Protein AF-A0AAV5U4J2-F1 (afdb_monomer_lite)

Structure (mmCIF, N/CA/C/O backbone):
data_AF-A0AAV5U4J2-F1
#
_entry.id   AF-A0AAV5U4J2-F1
#
loop_
_atom_site.group_PDB
_atom_site.id
_atom_site.type_symbol
_atom_site.label_atom_id
_atom_site.label_alt_id
_atom_site.label_comp_id
_atom_site.label_asym_id
_atom_site.label_entity_id
_atom_site.label_seq_id
_atom_site.pdbx_PDB_ins_code
_atom_site.Cartn_x
_atom_site.Cartn_y
_atom_site.Cartn_z
_atom_site.occupancy
_atom_site.B_iso_or_equiv
_atom_site.auth_seq_id
_atom_site.auth_comp_id
_atom_site.auth_asym_id
_atom_site.auth_atom_id
_atom_site.pdbx_PDB_model_num
ATOM 1 N N . THR A 1 1 ? 8.770 9.030 0.722 1.00 61.00 1 THR A N 1
ATOM 2 C CA . THR A 1 1 ? 7.792 8.784 -0.355 1.00 61.00 1 THR A CA 1
ATOM 3 C C . THR A 1 1 ? 6.571 9.651 -0.141 1.00 61.00 1 THR A C 1
ATOM 5 O O . THR A 1 1 ? 6.151 9.793 1.001 1.00 61.00 1 THR A O 1
ATOM 8 N N . VAL A 1 2 ? 6.047 10.282 -1.194 1.00 83.06 2 VAL A N 1
ATOM 9 C CA . VAL A 1 2 ? 4.771 11.017 -1.156 1.00 83.06 2 VAL A CA 1
ATOM 10 C C . VAL A 1 2 ? 3.734 10.136 -1.844 1.00 83.06 2 VAL A C 1
ATOM 12 O O . VAL A 1 2 ? 3.953 9.742 -2.984 1.00 83.06 2 VAL A O 1
ATOM 15 N N . PHE A 1 3 ? 2.637 9.807 -1.163 1.00 92.31 3 PHE A N 1
ATOM 16 C CA . PHE A 1 3 ? 1.584 8.960 -1.728 1.00 92.31 3 PHE A CA 1
ATOM 17 C C . PHE A 1 3 ? 0.516 9.801 -2.430 1.00 92.31 3 PHE A C 1
ATOM 19 O O . PHE A 1 3 ? 0.050 10.804 -1.887 1.00 92.31 3 PHE A O 1
ATOM 26 N N . VAL A 1 4 ? 0.091 9.356 -3.613 1.00 93.38 4 VAL A N 1
ATOM 27 C CA . VAL A 1 4 ? -1.095 9.874 -4.305 1.00 93.38 4 VAL A CA 1
ATOM 28 C C . VAL A 1 4 ? -2.243 8.908 -4.054 1.00 93.38 4 VAL A C 1
ATOM 30 O O . VAL A 1 4 ? -2.106 7.706 -4.268 1.00 93.38 4 VAL A O 1
ATOM 33 N N . ARG A 1 5 ? -3.378 9.424 -3.577 1.00 94.31 5 ARG A N 1
ATOM 34 C CA . ARG A 1 5 ? -4.563 8.604 -3.326 1.00 94.31 5 ARG A CA 1
ATOM 35 C C . ARG A 1 5 ? -5.416 8.524 -4.585 1.00 94.31 5 ARG A C 1
ATOM 37 O O . ARG A 1 5 ? -5.892 9.548 -5.067 1.00 94.31 5 ARG A O 1
ATOM 44 N N . VAL A 1 6 ? -5.661 7.304 -5.046 1.00 95.06 6 VAL A N 1
ATOM 45 C CA . VAL A 1 6 ? -6.592 6.995 -6.135 1.00 95.06 6 VAL A CA 1
ATOM 46 C C . VAL A 1 6 ? -7.632 6.023 -5.583 1.00 95.06 6 VAL A C 1
ATOM 48 O O . VAL A 1 6 ? -7.286 5.107 -4.841 1.00 95.06 6 VAL A O 1
ATOM 51 N N . LEU A 1 7 ? -8.913 6.282 -5.840 1.00 93.06 7 LEU A N 1
ATOM 52 C CA . LEU A 1 7 ? -10.010 5.450 -5.340 1.00 93.06 7 LEU A CA 1
ATOM 53 C C . LEU A 1 7 ? -10.332 4.342 -6.344 1.00 93.06 7 LEU A C 1
ATOM 55 O O . LEU A 1 7 ? -10.239 4.589 -7.542 1.00 93.06 7 LEU A O 1
ATOM 59 N N . GLN A 1 8 ? -10.768 3.181 -5.842 1.00 92.31 8 GLN A N 1
ATOM 60 C CA . GLN A 1 8 ? -11.245 2.044 -6.654 1.00 92.31 8 GLN A CA 1
ATOM 61 C C . GLN A 1 8 ? -10.230 1.565 -7.696 1.00 92.31 8 GLN A C 1
ATOM 63 O O . GLN A 1 8 ? -10.587 1.168 -8.800 1.00 92.31 8 GLN A O 1
ATOM 68 N N . MET A 1 9 ? -8.953 1.628 -7.328 1.00 94.69 9 MET A N 1
ATOM 69 C CA . MET A 1 9 ? -7.859 1.108 -8.128 1.00 94.69 9 MET A CA 1
ATOM 70 C C . MET A 1 9 ? -7.020 0.176 -7.272 1.00 94.69 9 MET A C 1
ATOM 72 O O . MET A 1 9 ? -6.765 0.461 -6.096 1.00 94.69 9 MET A O 1
ATOM 76 N N . ILE A 1 10 ? -6.547 -0.888 -7.898 1.00 94.81 10 ILE A N 1
ATOM 77 C CA . ILE A 1 10 ? -5.700 -1.901 -7.289 1.00 94.81 10 ILE A CA 1
ATOM 78 C C . ILE A 1 10 ? -4.460 -2.126 -8.147 1.00 94.81 10 ILE A C 1
ATOM 80 O O . ILE A 1 10 ? -4.438 -1.803 -9.334 1.00 94.81 10 ILE A O 1
ATOM 84 N N . LEU A 1 11 ? -3.414 -2.678 -7.538 1.00 95.94 11 LEU A N 1
ATOM 85 C CA . LEU A 1 11 ? -2.200 -3.079 -8.234 1.00 95.94 11 LEU A CA 1
ATOM 86 C C . LEU A 1 11 ? -2.036 -4.596 -8.130 1.00 95.94 11 LEU A C 1
ATOM 88 O O . LEU A 1 11 ? -1.713 -5.125 -7.065 1.00 95.94 11 LEU A O 1
ATOM 92 N N . VAL A 1 12 ? -2.255 -5.288 -9.245 1.00 93.75 12 VAL A N 1
ATOM 93 C CA . VAL A 1 12 ? -2.314 -6.753 -9.280 1.00 93.75 12 VAL A CA 1
ATOM 94 C C . VAL A 1 12 ? -0.915 -7.356 -9.420 1.00 93.75 12 VAL A C 1
ATOM 96 O O . VAL A 1 12 ? -0.104 -6.912 -10.229 1.00 93.75 12 VAL A O 1
ATOM 99 N N . GLY A 1 13 ? -0.632 -8.405 -8.642 1.00 94.25 13 GLY A N 1
ATOM 100 C CA . GLY A 1 13 ? 0.569 -9.238 -8.799 1.00 94.25 13 GLY A CA 1
ATOM 101 C C . GLY A 1 13 ? 1.839 -8.759 -8.083 1.00 94.25 13 GLY A C 1
ATOM 102 O O . GLY A 1 13 ? 2.849 -9.454 -8.152 1.00 94.25 13 GLY A O 1
ATOM 103 N N . PHE A 1 14 ? 1.799 -7.630 -7.367 1.00 95.81 14 PHE A N 1
ATOM 104 C CA . PHE A 1 14 ? 2.968 -7.067 -6.658 1.00 95.81 14 PHE A CA 1
ATOM 105 C C . PHE A 1 14 ? 2.779 -6.936 -5.144 1.00 95.81 14 PHE A C 1
ATOM 107 O O . PHE A 1 14 ? 3.580 -6.286 -4.471 1.00 95.81 14 PHE A O 1
ATOM 114 N N . ALA A 1 15 ? 1.727 -7.556 -4.607 1.00 95.88 15 ALA A N 1
ATOM 115 C CA . ALA A 1 15 ? 1.481 -7.624 -3.176 1.00 95.88 15 ALA A CA 1
ATOM 116 C C . ALA A 1 15 ? 2.546 -8.489 -2.489 1.00 95.88 15 ALA A C 1
ATOM 118 O O . ALA A 1 15 ? 2.708 -9.666 -2.804 1.00 95.88 15 ALA A O 1
ATOM 119 N N . GLN A 1 16 ? 3.245 -7.907 -1.515 1.00 95.44 16 GLN A N 1
ATOM 120 C CA . GLN A 1 16 ? 4.303 -8.578 -0.753 1.00 95.44 16 GLN A CA 1
ATOM 121 C C . GLN A 1 16 ? 3.992 -8.648 0.750 1.00 95.44 16 GLN A C 1
ATOM 123 O O . GLN A 1 16 ? 4.526 -9.505 1.456 1.00 95.44 16 GLN A O 1
ATOM 128 N N . GLY A 1 17 ? 3.113 -7.779 1.258 1.00 93.31 17 GLY A N 1
ATOM 129 C CA . GLY A 1 17 ? 2.676 -7.802 2.653 1.00 93.31 17 GLY A CA 1
ATOM 130 C C . GLY A 1 17 ? 1.178 -7.571 2.797 1.00 93.31 17 GLY A C 1
ATOM 131 O O . GLY A 1 17 ? 0.646 -6.651 2.195 1.00 93.31 17 GLY A O 1
ATOM 132 N N . LEU A 1 18 ? 0.519 -8.370 3.639 1.00 95.25 18 LEU A N 1
ATOM 133 C CA . LEU A 1 18 ? -0.873 -8.185 4.066 1.00 95.25 18 LEU A CA 1
ATOM 134 C C . LEU A 1 18 ? -0.910 -7.936 5.575 1.00 95.25 18 LEU A C 1
ATOM 136 O O . LEU A 1 18 ? -0.238 -8.637 6.340 1.00 95.25 18 LEU A O 1
ATOM 140 N N . ARG A 1 19 ? -1.672 -6.939 6.023 1.00 95.25 19 ARG A N 1
ATOM 141 C CA . ARG A 1 19 ? -1.893 -6.651 7.443 1.00 95.25 19 ARG A CA 1
ATOM 142 C C . ARG A 1 19 ? -3.366 -6.445 7.728 1.00 95.25 19 ARG A C 1
ATOM 144 O O . ARG A 1 19 ? -4.012 -5.641 7.068 1.00 95.25 19 ARG A O 1
ATOM 151 N N . HIS A 1 20 ? -3.838 -7.145 8.748 1.00 96.62 20 HIS A N 1
ATOM 152 C CA . HIS A 1 20 ? -5.182 -7.013 9.293 1.00 96.62 20 HIS A CA 1
ATOM 153 C C . HIS A 1 20 ? -5.194 -5.992 10.436 1.00 96.62 20 HIS A C 1
ATOM 155 O O . HIS A 1 20 ? -4.138 -5.546 10.897 1.00 96.62 20 HIS A O 1
ATOM 161 N N . ASP A 1 21 ? -6.392 -5.641 10.896 1.00 96.12 21 ASP A N 1
ATOM 162 C CA . ASP A 1 21 ? -6.631 -4.722 12.014 1.00 96.12 21 ASP A CA 1
ATOM 163 C C . ASP A 1 21 ? -6.060 -3.303 11.814 1.00 96.12 21 ASP A C 1
ATOM 165 O O . ASP A 1 21 ? -5.863 -2.549 12.775 1.00 96.12 21 ASP A O 1
ATOM 169 N N . ILE A 1 22 ? -5.837 -2.894 10.560 1.00 97.19 22 ILE A N 1
ATOM 170 C CA . ILE A 1 22 ? -5.388 -1.544 10.217 1.00 97.19 22 ILE A CA 1
ATOM 171 C C . ILE A 1 22 ? -6.594 -0.613 10.161 1.00 97.19 22 ILE A C 1
ATOM 173 O O . ILE A 1 22 ? -7.535 -0.795 9.390 1.00 97.19 22 ILE A O 1
ATOM 177 N N . LYS A 1 23 ? -6.588 0.418 11.008 1.00 96.31 23 LYS A N 1
ATOM 178 C CA . LYS A 1 23 ? -7.785 1.242 11.229 1.00 96.31 23 LYS A CA 1
ATOM 179 C C . LYS A 1 23 ? -7.948 2.344 10.196 1.00 96.31 23 LYS A C 1
ATOM 181 O O . LYS A 1 23 ? -9.084 2.726 9.909 1.00 96.31 23 LYS A O 1
ATOM 186 N N . THR A 1 24 ? -6.840 2.867 9.677 1.00 96.88 24 THR A N 1
ATOM 187 C CA . THR A 1 24 ? -6.839 4.012 8.765 1.00 96.88 24 THR A CA 1
ATOM 188 C C . THR A 1 24 ? -5.799 3.856 7.658 1.00 96.88 24 THR A C 1
ATOM 190 O O . THR A 1 24 ? -4.797 3.155 7.818 1.00 96.88 24 THR A O 1
ATOM 193 N N . ALA A 1 25 ? -6.016 4.551 6.540 1.00 95.69 25 ALA A N 1
ATOM 194 C CA . ALA A 1 25 ? -5.075 4.561 5.424 1.00 95.69 25 ALA A CA 1
ATOM 195 C C . ALA A 1 25 ? -3.718 5.161 5.829 1.00 95.69 25 ALA A C 1
ATOM 197 O O . ALA A 1 25 ? -2.683 4.711 5.352 1.00 95.69 25 ALA A O 1
ATOM 198 N N . GLU A 1 26 ? -3.705 6.127 6.748 1.00 95.75 26 GLU A N 1
ATOM 199 C CA . GLU A 1 26 ? -2.489 6.775 7.248 1.00 95.75 26 GLU A CA 1
ATOM 200 C C . GLU A 1 26 ? -1.604 5.791 8.021 1.00 95.75 26 GLU A C 1
ATOM 202 O O . GLU A 1 26 ? -0.386 5.824 7.880 1.00 95.75 26 GLU A O 1
ATOM 207 N N . GLN A 1 27 ? -2.193 4.857 8.779 1.00 95.69 27 GLN A N 1
ATOM 208 C CA . GLN A 1 27 ? -1.426 3.789 9.433 1.00 95.69 27 GLN A CA 1
ATOM 209 C C . GLN A 1 27 ? -0.747 2.878 8.405 1.00 95.69 27 GLN A C 1
ATOM 211 O O . GLN A 1 27 ? 0.420 2.521 8.561 1.00 95.69 27 GLN A O 1
ATOM 216 N N . CYS A 1 28 ? -1.462 2.541 7.329 1.00 96.62 28 CYS A N 1
ATOM 217 C CA . CYS A 1 28 ? -0.915 1.764 6.219 1.00 96.62 28 CYS A CA 1
ATOM 218 C C . CYS A 1 28 ? 0.223 2.531 5.511 1.00 96.62 28 CYS A C 1
ATOM 220 O O . CYS A 1 28 ? 1.281 1.962 5.235 1.00 96.62 28 CYS A O 1
ATOM 222 N N . GLN A 1 29 ? 0.050 3.839 5.284 1.00 96.19 29 GLN A N 1
ATOM 223 C CA . GLN A 1 29 ? 1.069 4.724 4.701 1.00 96.19 29 GLN A CA 1
ATOM 224 C C . GLN A 1 29 ? 2.328 4.811 5.555 1.00 96.19 29 GLN A C 1
ATOM 226 O O . GLN A 1 29 ? 3.427 4.669 5.020 1.00 96.19 29 GLN A O 1
ATOM 231 N N . ASP A 1 30 ? 2.184 5.003 6.866 1.00 94.88 30 ASP A N 1
ATOM 232 C CA . ASP A 1 30 ? 3.317 5.051 7.789 1.00 94.88 30 ASP A CA 1
ATOM 233 C C . ASP A 1 30 ? 4.076 3.718 7.798 1.00 94.88 30 ASP A C 1
ATOM 235 O O . ASP A 1 30 ? 5.308 3.708 7.720 1.00 94.88 30 ASP A O 1
ATOM 239 N N . MET A 1 31 ? 3.359 2.588 7.804 1.00 93.94 31 MET A N 1
ATOM 240 C CA . MET A 1 31 ? 3.976 1.266 7.686 1.00 93.94 31 MET A CA 1
ATOM 241 C C . MET A 1 31 ? 4.777 1.111 6.392 1.00 93.94 31 MET A C 1
ATOM 243 O O . MET A 1 31 ? 5.921 0.663 6.443 1.00 93.94 31 MET A O 1
ATOM 247 N N . CYS A 1 32 ? 4.198 1.491 5.251 1.00 96.12 32 CYS A N 1
ATOM 248 C CA . CYS A 1 32 ? 4.863 1.404 3.953 1.00 96.12 32 CYS A CA 1
ATOM 249 C C . CYS A 1 32 ? 6.108 2.304 3.899 1.00 96.12 32 CYS A C 1
ATOM 251 O O . CYS A 1 32 ? 7.194 1.852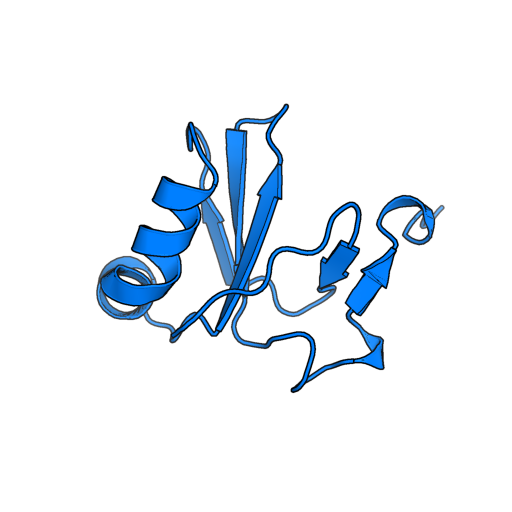 3.549 1.00 96.12 32 CYS A O 1
ATOM 253 N N . ALA A 1 33 ? 5.973 3.571 4.297 1.00 94.44 33 ALA A N 1
ATOM 254 C CA . ALA A 1 33 ? 7.024 4.570 4.131 1.00 94.44 33 ALA A CA 1
ATOM 255 C C . ALA A 1 33 ? 8.194 4.436 5.112 1.00 94.44 33 ALA A C 1
ATOM 257 O O . ALA A 1 33 ? 9.281 4.925 4.808 1.00 94.44 33 ALA A O 1
ATOM 258 N N . ARG A 1 34 ? 7.973 3.865 6.303 1.00 89.50 34 ARG A N 1
ATOM 259 C CA . ARG A 1 34 ? 8.981 3.867 7.378 1.00 89.50 34 ARG A CA 1
ATOM 260 C C . ARG A 1 34 ? 9.369 2.479 7.853 1.00 89.50 34 ARG A C 1
ATOM 262 O O . ARG A 1 34 ? 10.536 2.250 8.140 1.00 89.50 34 ARG A O 1
ATOM 269 N N . ASN A 1 35 ? 8.414 1.558 7.925 1.00 83.69 35 ASN A N 1
ATOM 270 C CA . ASN A 1 35 ? 8.607 0.316 8.670 1.00 83.69 35 ASN A CA 1
ATOM 271 C C . ASN A 1 35 ? 8.767 -0.902 7.757 1.00 83.69 35 ASN A C 1
ATOM 273 O O . ASN A 1 35 ? 9.048 -1.990 8.257 1.00 83.69 35 ASN A O 1
ATOM 277 N N . ALA A 1 36 ? 8.573 -0.752 6.444 1.00 81.50 36 ALA A N 1
ATOM 278 C CA . ALA A 1 36 ? 8.457 -1.895 5.548 1.00 81.50 36 ALA A CA 1
ATOM 279 C C . ALA A 1 36 ? 9.726 -2.754 5.486 1.00 81.50 36 ALA A C 1
ATOM 281 O O . ALA A 1 36 ? 9.644 -3.977 5.593 1.00 81.50 36 ALA A O 1
ATOM 282 N N . ILE A 1 37 ? 10.902 -2.125 5.417 1.00 86.31 37 ILE A N 1
ATOM 283 C CA . ILE A 1 37 ? 12.178 -2.850 5.369 1.00 86.31 37 ILE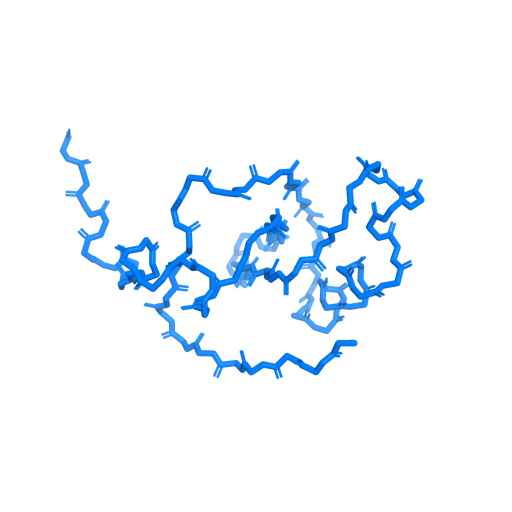 A CA 1
ATOM 284 C C . ILE A 1 37 ? 12.424 -3.583 6.691 1.00 86.31 37 ILE A C 1
ATOM 286 O O . ILE A 1 37 ? 12.717 -4.775 6.687 1.00 86.31 37 ILE A O 1
ATOM 290 N N . GLU A 1 38 ? 12.257 -2.902 7.824 1.00 86.62 38 GLU A N 1
ATOM 291 C CA . GLU A 1 38 ? 12.521 -3.478 9.148 1.00 86.62 38 GLU A CA 1
ATOM 292 C C . GLU A 1 38 ? 11.515 -4.571 9.529 1.00 86.62 38 GLU A C 1
ATOM 294 O O . GLU A 1 38 ? 11.877 -5.562 10.159 1.00 86.62 38 GLU A O 1
ATOM 299 N N . THR A 1 39 ? 10.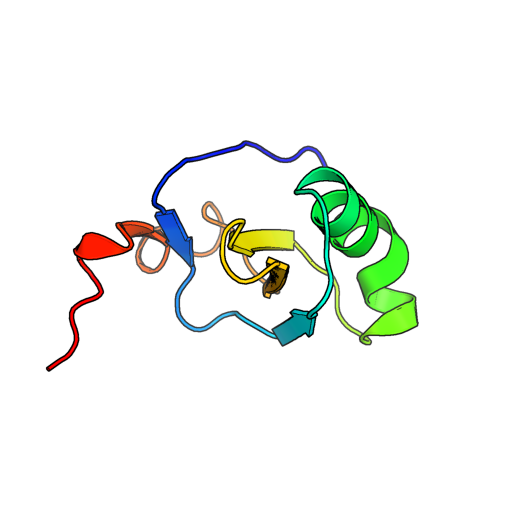249 -4.406 9.139 1.00 86.25 39 THR A N 1
ATOM 300 C CA . THR A 1 39 ? 9.158 -5.299 9.561 1.00 86.25 39 THR A CA 1
ATOM 301 C C . THR A 1 39 ? 8.916 -6.433 8.566 1.00 86.25 39 THR A C 1
ATOM 303 O O . THR A 1 39 ? 8.476 -7.511 8.967 1.00 86.25 39 THR A O 1
ATOM 306 N N . PHE A 1 40 ? 9.160 -6.204 7.272 1.00 87.06 40 PHE A N 1
ATOM 307 C CA . PHE A 1 40 ? 8.800 -7.143 6.203 1.00 87.06 40 PHE A CA 1
ATOM 308 C C . PHE A 1 40 ? 9.969 -7.538 5.295 1.00 87.06 40 PHE A C 1
ATOM 310 O O . PHE A 1 40 ? 9.818 -8.463 4.502 1.00 87.06 40 PHE A O 1
ATOM 317 N N . GLY A 1 41 ? 11.125 -6.878 5.401 1.00 92.12 41 GLY A N 1
ATOM 318 C CA . GLY A 1 41 ? 12.307 -7.212 4.607 1.00 92.12 41 GLY A CA 1
ATOM 319 C C . GLY A 1 41 ? 12.242 -6.766 3.144 1.00 92.12 41 GLY A C 1
ATOM 320 O O . GLY A 1 41 ? 13.019 -7.270 2.338 1.00 92.12 41 GLY A O 1
ATOM 321 N N . PHE A 1 42 ? 11.343 -5.842 2.787 1.00 94.12 42 PHE A N 1
ATOM 322 C CA . PHE A 1 42 ? 11.247 -5.289 1.433 1.00 94.12 42 PHE A CA 1
ATOM 323 C C . PHE A 1 42 ? 10.986 -3.778 1.442 1.00 94.12 42 PHE A C 1
ATOM 325 O O . PHE A 1 42 ? 10.449 -3.226 2.403 1.00 94.12 42 PHE A O 1
ATOM 332 N N . GLU A 1 43 ? 11.365 -3.105 0.355 1.00 94.44 43 GLU A N 1
ATOM 333 C CA . GLU A 1 43 ? 11.036 -1.698 0.129 1.00 94.44 43 GLU A CA 1
ATOM 334 C C . GLU A 1 43 ? 9.604 -1.581 -0.401 1.00 94.44 43 GLU A C 1
ATOM 336 O O . GLU A 1 43 ? 9.280 -2.094 -1.472 1.00 94.44 43 GLU A O 1
ATOM 341 N N . CYS A 1 44 ? 8.732 -0.927 0.366 1.00 96.88 44 CYS A N 1
ATOM 342 C CA . CYS A 1 44 ? 7.355 -0.685 -0.046 1.00 96.88 44 CYS A CA 1
ATOM 343 C C . CYS A 1 44 ? 7.267 0.598 -0.877 1.00 96.88 44 CYS A C 1
ATOM 345 O O . CYS A 1 44 ? 7.670 1.669 -0.416 1.00 96.88 44 CYS A O 1
ATOM 347 N N . LYS A 1 45 ? 6.707 0.490 -2.086 1.00 96.12 45 LYS A N 1
ATOM 348 C CA . LYS A 1 45 ? 6.525 1.627 -3.002 1.00 96.12 45 LYS A CA 1
ATOM 349 C C . LYS A 1 45 ? 5.084 2.120 -3.063 1.00 96.12 45 LYS A C 1
ATOM 351 O O . LYS A 1 45 ? 4.847 3.324 -3.144 1.00 96.12 45 LYS A O 1
ATOM 356 N N . SER A 1 46 ? 4.115 1.211 -2.973 1.00 97.25 46 SER A N 1
ATOM 357 C CA . SER A 1 46 ? 2.690 1.545 -2.940 1.00 97.25 46 SER A CA 1
ATOM 358 C C . SER A 1 46 ? 1.913 0.640 -1.987 1.00 97.25 46 SER A C 1
ATOM 360 O O . SER A 1 46 ? 2.440 -0.341 -1.463 1.00 97.25 46 SER A O 1
ATOM 362 N N . LEU A 1 47 ? 0.655 0.994 -1.730 1.00 97.44 47 LEU A N 1
ATOM 363 C CA . LEU A 1 47 ? -0.224 0.251 -0.839 1.00 97.44 47 LEU A CA 1
ATOM 364 C C . LEU A 1 47 ? -1.681 0.345 -1.281 1.00 97.44 47 LEU A C 1
ATOM 366 O O . LEU A 1 47 ? -2.072 1.298 -1.955 1.00 97.44 47 LEU A O 1
ATOM 370 N N . MET A 1 48 ? -2.483 -0.613 -0.833 1.00 97.00 48 MET A N 1
ATOM 371 C CA . MET A 1 48 ? -3.937 -0.632 -0.977 1.00 97.00 48 MET A CA 1
ATOM 372 C C . MET A 1 48 ? -4.564 -0.780 0.409 1.00 97.00 48 MET A C 1
ATOM 374 O O . MET A 1 48 ? -4.093 -1.575 1.222 1.00 97.00 48 MET A O 1
ATOM 378 N N . PHE A 1 49 ? -5.606 0.002 0.698 1.00 97.56 49 PHE A N 1
ATOM 379 C CA . PHE A 1 49 ? -6.287 -0.018 1.993 1.00 97.56 49 PHE A CA 1
ATOM 380 C C . PHE A 1 49 ? -7.774 -0.332 1.826 1.00 97.56 49 PHE A C 1
ATOM 382 O O . PHE A 1 49 ? -8.538 0.498 1.326 1.00 97.56 49 PHE A O 1
ATOM 389 N N . TYR A 1 50 ? -8.178 -1.502 2.316 1.00 96.19 50 TYR A N 1
ATOM 390 C CA . TYR A 1 50 ? -9.553 -1.989 2.302 1.00 96.19 50 TYR A CA 1
ATOM 391 C C . TYR A 1 50 ? -10.234 -1.587 3.606 1.00 96.19 50 TYR A C 1
ATOM 393 O O . TYR A 1 50 ? -10.104 -2.227 4.650 1.00 96.19 50 TYR A O 1
ATOM 401 N N . ASN A 1 51 ? -10.953 -0.464 3.567 1.00 94.50 51 ASN A N 1
ATOM 402 C CA . ASN A 1 51 ? -11.525 0.136 4.772 1.00 94.50 51 ASN A CA 1
ATOM 403 C C . ASN A 1 51 ? -12.601 -0.733 5.447 1.00 94.50 51 ASN A C 1
ATOM 405 O O . ASN A 1 51 ? -12.783 -0.609 6.660 1.00 94.50 51 ASN A O 1
ATOM 409 N N . ASN A 1 52 ? -13.325 -1.557 4.688 1.00 95.00 52 ASN A N 1
ATOM 410 C CA . ASN A 1 52 ? -14.363 -2.429 5.239 1.00 95.00 52 ASN A CA 1
ATOM 411 C C . ASN A 1 52 ? -13.736 -3.574 6.039 1.00 95.00 52 ASN A C 1
ATOM 413 O O . ASN A 1 52 ? -14.119 -3.790 7.187 1.00 95.00 52 ASN A O 1
ATOM 417 N N . ASP A 1 53 ? -12.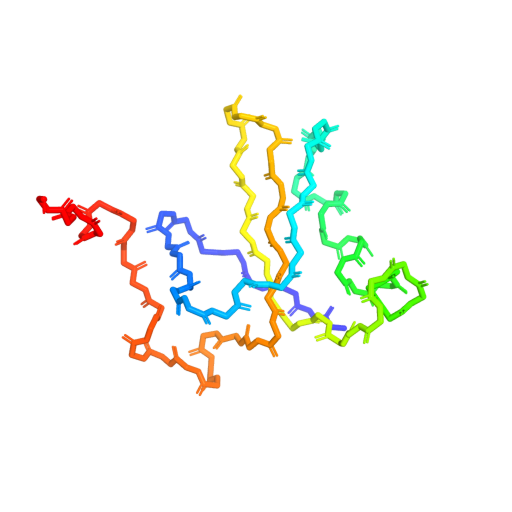704 -4.196 5.474 1.00 96.12 53 ASP A N 1
ATOM 418 C CA . ASP A 1 53 ? -12.043 -5.368 6.056 1.00 96.12 53 ASP A CA 1
ATOM 419 C C . ASP A 1 53 ? -10.926 -4.995 7.037 1.00 96.12 53 ASP A C 1
ATOM 421 O O . ASP A 1 53 ? -10.418 -5.839 7.770 1.00 96.12 53 ASP A O 1
ATOM 425 N N . LYS A 1 54 ? -10.573 -3.703 7.099 1.00 97.31 54 LYS A N 1
ATOM 426 C CA . LYS A 1 54 ? -9.456 -3.184 7.904 1.00 97.31 54 LYS A CA 1
ATOM 427 C C . LYS A 1 54 ? -8.132 -3.822 7.505 1.00 97.31 54 LYS A C 1
ATOM 429 O O . LYS A 1 54 ? -7.273 -4.093 8.346 1.00 97.31 54 LYS A O 1
ATOM 434 N N . GLU A 1 55 ? -7.962 -4.004 6.200 1.00 97.50 55 GLU A N 1
ATOM 435 C CA . GLU A 1 55 ? -6.778 -4.615 5.618 1.00 97.50 55 GLU A CA 1
ATOM 436 C C . GLU A 1 55 ? -5.913 -3.601 4.875 1.00 97.50 55 GLU A C 1
ATOM 438 O O . GLU A 1 55 ? -6.389 -2.674 4.217 1.00 97.50 55 GLU A O 1
ATOM 443 N N . CYS A 1 56 ? -4.608 -3.793 4.995 1.00 97.50 56 CYS A N 1
ATOM 444 C CA . CYS A 1 56 ? -3.571 -3.031 4.326 1.00 97.50 56 CYS A CA 1
ATOM 445 C C . CYS A 1 56 ? -2.701 -4.003 3.535 1.00 97.50 56 CYS A C 1
ATOM 447 O O . CYS A 1 56 ? -2.080 -4.897 4.117 1.00 97.50 56 CYS A O 1
ATOM 449 N N . ILE A 1 57 ? -2.645 -3.811 2.222 1.00 97.25 57 ILE A N 1
ATOM 450 C CA . ILE A 1 57 ? -1.758 -4.542 1.322 1.00 97.25 57 ILE A CA 1
ATOM 451 C C . ILE A 1 57 ? -0.612 -3.619 0.925 1.00 97.25 57 ILE A C 1
ATOM 453 O O . ILE A 1 57 ? -0.835 -2.472 0.549 1.00 97.25 57 ILE A O 1
ATOM 457 N N . LEU A 1 58 ? 0.614 -4.118 1.020 1.00 97.25 58 LEU A N 1
ATOM 458 C CA . LEU A 1 58 ? 1.850 -3.410 0.716 1.00 97.25 58 LEU A CA 1
ATOM 459 C C . LEU A 1 58 ? 2.495 -4.017 -0.528 1.00 97.25 58 LEU A C 1
ATOM 461 O O . LEU A 1 58 ? 2.659 -5.240 -0.599 1.00 97.25 58 LEU A O 1
ATOM 465 N N . ASN A 1 59 ? 2.902 -3.163 -1.464 1.00 97.44 59 ASN A N 1
ATOM 466 C CA . ASN A 1 59 ? 3.412 -3.570 -2.766 1.00 97.44 59 ASN A CA 1
ATOM 467 C C . ASN A 1 59 ? 4.871 -3.148 -2.973 1.00 97.44 59 ASN A C 1
ATOM 469 O O . ASN A 1 59 ? 5.305 -2.093 -2.498 1.00 97.44 59 ASN A O 1
ATOM 473 N N . THR A 1 60 ? 5.609 -3.948 -3.742 1.00 96.69 60 THR A N 1
ATOM 474 C CA . THR A 1 60 ? 6.995 -3.645 -4.150 1.00 96.69 60 THR A CA 1
ATOM 475 C C . THR A 1 60 ? 7.083 -2.730 -5.370 1.00 96.69 60 THR A C 1
ATOM 477 O O . THR A 1 60 ? 8.151 -2.196 -5.647 1.00 96.69 60 THR A O 1
ATOM 480 N N . GLU A 1 61 ? 5.973 -2.538 -6.085 1.00 96.75 61 GLU A N 1
ATOM 481 C CA . GLU A 1 61 ? 5.861 -1.663 -7.258 1.00 96.75 61 GLU A CA 1
ATOM 482 C C . GLU A 1 61 ? 4.752 -0.620 -7.058 1.00 96.75 61 GLU A C 1
ATOM 484 O O . GLU A 1 61 ? 3.932 -0.730 -6.138 1.00 96.75 61 GLU A O 1
ATOM 489 N N . ASP A 1 62 ? 4.719 0.402 -7.912 1.00 96.12 62 ASP A N 1
ATOM 490 C CA . ASP A 1 62 ? 3.645 1.393 -7.974 1.00 96.12 62 ASP A CA 1
ATOM 491 C C . ASP A 1 62 ? 3.040 1.528 -9.387 1.00 96.12 62 ASP A C 1
ATOM 493 O O . ASP A 1 62 ? 3.417 0.832 -10.330 1.00 96.12 62 ASP A O 1
ATOM 497 N N . HIS A 1 63 ? 2.058 2.423 -9.531 1.00 94.38 63 HIS A N 1
ATOM 498 C CA . HIS A 1 63 ? 1.367 2.664 -10.802 1.00 94.38 63 HIS A CA 1
ATOM 499 C C . HIS A 1 63 ? 2.246 3.281 -11.906 1.00 94.38 63 HIS A C 1
ATOM 501 O O . HIS A 1 63 ? 1.838 3.277 -13.065 1.00 94.38 63 HIS A O 1
ATOM 507 N N . LEU A 1 64 ? 3.414 3.840 -11.572 1.00 95.06 64 LEU A N 1
ATOM 508 C CA . LEU A 1 64 ? 4.372 4.355 -12.552 1.00 95.06 64 LEU A CA 1
ATOM 509 C C . LEU A 1 64 ? 5.286 3.233 -13.043 1.00 95.06 64 LEU A C 1
ATOM 511 O O . LEU A 1 64 ? 5.599 3.181 -14.231 1.00 95.06 64 LEU A O 1
ATOM 515 N N . ASP A 1 65 ? 5.677 2.330 -12.142 1.00 95.94 65 ASP A N 1
ATOM 516 C CA . ASP A 1 65 ? 6.474 1.148 -12.469 1.00 95.94 65 ASP A CA 1
ATOM 517 C C . ASP A 1 65 ? 5.672 0.136 -13.308 1.00 95.94 65 ASP A C 1
ATOM 519 O O . ASP A 1 65 ? 6.220 -0.496 -14.217 1.00 95.94 65 ASP A O 1
ATOM 523 N N . LYS A 1 66 ? 4.379 -0.034 -12.987 1.00 96.31 66 LYS A N 1
ATOM 524 C CA . LYS A 1 66 ? 3.482 -1.069 -13.536 1.00 96.31 66 LYS A CA 1
ATOM 525 C C . LYS A 1 66 ? 2.095 -0.523 -13.910 1.00 96.31 66 LYS A C 1
ATOM 527 O O . LYS A 1 66 ? 1.090 -0.971 -13.350 1.00 96.31 66 LYS A O 1
ATOM 532 N N . PRO A 1 67 ? 2.001 0.431 -14.852 1.00 95.69 67 PRO A N 1
ATOM 533 C CA . PRO A 1 67 ? 0.733 1.062 -15.217 1.00 95.69 67 PRO A CA 1
ATOM 534 C C . PRO A 1 67 ? -0.297 0.072 -15.776 1.00 95.69 67 PRO A C 1
ATOM 536 O O . PRO A 1 67 ? -1.488 0.235 -15.544 1.00 95.69 67 PRO A O 1
ATOM 539 N N . GLU A 1 68 ? 0.143 -0.972 -16.479 1.00 94.56 68 GLU A N 1
ATOM 540 C CA . GLU A 1 68 ? -0.721 -2.005 -17.058 1.00 94.56 68 GLU A CA 1
ATOM 541 C C . GLU A 1 68 ? -1.357 -2.936 -16.019 1.00 94.56 68 GLU A C 1
ATOM 543 O O . GLU A 1 68 ? -2.358 -3.584 -16.309 1.00 94.56 68 GLU A O 1
ATOM 548 N N . MET A 1 69 ? -0.782 -2.993 -14.817 1.00 95.06 69 MET A N 1
ATOM 549 C CA . MET A 1 69 ? -1.279 -3.802 -13.700 1.00 95.06 69 MET A CA 1
ATOM 550 C C . MET A 1 6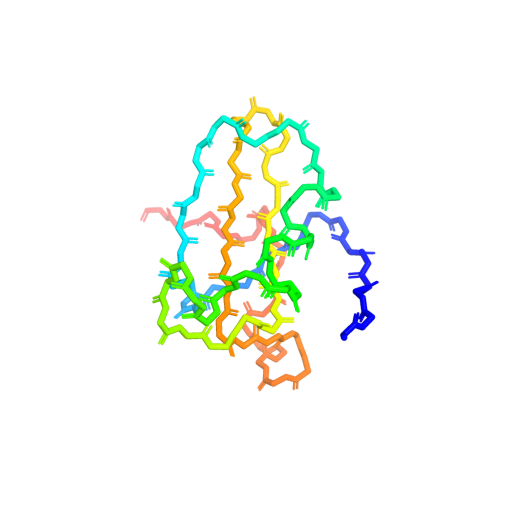9 ? -2.036 -2.958 -12.669 1.00 95.06 69 MET A C 1
ATOM 552 O O . MET A 1 69 ? -2.520 -3.497 -11.672 1.00 95.06 69 MET A O 1
ATOM 556 N N . PHE A 1 70 ? -2.120 -1.643 -12.893 1.00 95.50 70 PHE A N 1
ATOM 557 C CA . PHE A 1 70 ? -2.887 -0.712 -12.082 1.00 95.50 70 PHE A CA 1
ATOM 558 C C . PHE A 1 70 ? -4.281 -0.543 -12.687 1.00 95.50 70 PHE A C 1
ATOM 560 O O . PHE A 1 70 ? -4.488 0.261 -13.596 1.00 95.50 70 PHE A O 1
ATOM 567 N N . ILE A 1 71 ? -5.225 -1.341 -12.200 1.00 94.25 71 ILE A N 1
ATOM 568 C CA . ILE A 1 71 ? -6.544 -1.524 -12.814 1.00 94.25 71 ILE A CA 1
ATOM 569 C C . ILE A 1 71 ? -7.664 -1.104 -11.868 1.00 94.25 71 ILE A C 1
ATOM 571 O O . ILE A 1 71 ? -7.447 -0.939 -10.664 1.00 94.25 71 ILE A O 1
ATOM 575 N N . ASN A 1 7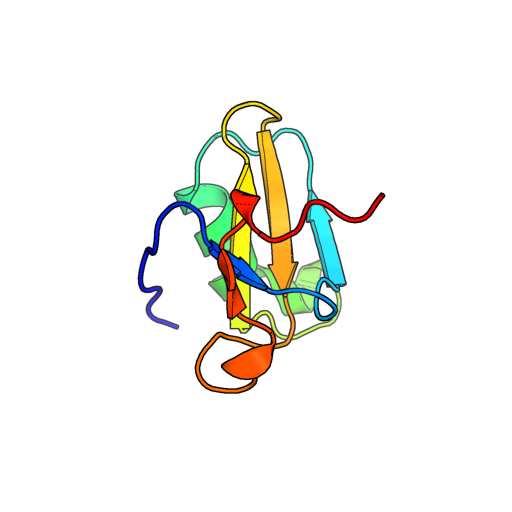2 ? -8.865 -0.936 -12.418 1.00 92.94 72 ASN A N 1
ATOM 576 C CA . ASN A 1 72 ? -10.051 -0.746 -11.603 1.00 92.94 72 ASN A CA 1
ATOM 577 C C . ASN A 1 72 ? -10.406 -2.060 -10.887 1.00 92.94 72 ASN A C 1
ATOM 579 O O . ASN A 1 72 ? -10.375 -3.130 -11.490 1.00 92.94 72 ASN A O 1
ATOM 583 N N . GLU A 1 73 ? -10.743 -1.972 -9.604 1.00 86.31 73 GLU A N 1
ATOM 584 C CA . GLU A 1 73 ? -11.098 -3.135 -8.780 1.00 86.31 73 GLU A CA 1
ATOM 585 C C . GLU A 1 73 ? -12.330 -3.883 -9.321 1.00 86.31 73 GLU A C 1
ATOM 587 O O . GLU A 1 73 ? -12.352 -5.110 -9.348 1.00 86.31 73 GLU A O 1
ATOM 592 N N . ASP A 1 74 ? -13.322 -3.158 -9.849 1.00 83.94 74 ASP A N 1
ATOM 593 C CA . ASP A 1 74 ? -14.540 -3.747 -10.420 1.00 83.94 74 ASP A CA 1
ATOM 594 C C . ASP A 1 74 ? -14.271 -4.484 -11.748 1.00 83.94 74 ASP A C 1
ATOM 596 O O . ASP A 1 74 ? -15.066 -5.323 -12.178 1.00 83.94 74 ASP A O 1
ATOM 600 N N . GLU A 1 75 ? -13.152 -4.178 -12.413 1.00 73.19 75 GLU A N 1
ATOM 601 C CA . GLU A 1 75 ? -12.704 -4.863 -13.631 1.00 73.19 75 GLU A CA 1
ATOM 602 C C . GLU A 1 75 ? -11.971 -6.179 -13.319 1.00 73.19 75 GLU A C 1
ATOM 604 O O . GLU A 1 75 ? -11.818 -7.014 -14.211 1.00 73.19 75 GLU A O 1
ATOM 609 N N . GLU A 1 76 ? -11.577 -6.416 -12.060 1.00 62.38 76 GLU A N 1
ATOM 610 C CA . GLU A 1 76 ? -10.896 -7.640 -11.611 1.00 62.38 76 GLU A CA 1
ATOM 611 C C . GLU A 1 76 ? -11.860 -8.815 -11.355 1.00 62.38 76 GLU A C 1
ATOM 613 O O . GLU A 1 76 ? -11.519 -9.786 -10.681 1.00 62.38 76 GLU A O 1
ATOM 618 N N . LEU A 1 77 ? -13.077 -8.778 -11.905 1.00 54.81 77 LEU A N 1
ATOM 619 C CA . LEU A 1 77 ? -14.022 -9.893 -11.830 1.00 54.81 77 LEU A CA 1
ATOM 620 C C . LEU A 1 77 ? -13.508 -11.080 -12.671 1.00 54.81 77 LEU A C 1
ATOM 622 O O . LEU A 1 77 ? -13.902 -11.296 -13.818 1.00 54.81 77 LEU A O 1
ATOM 626 N N . VAL A 1 78 ? -12.590 -11.850 -12.087 1.00 56.31 78 VAL A N 1
ATOM 627 C CA . VAL A 1 78 ? -12.102 -13.129 -12.600 1.00 56.31 78 VAL A CA 1
ATOM 628 C C . VAL A 1 78 ? -13.083 -14.209 -12.151 1.00 56.31 78 VAL A C 1
ATOM 630 O O . VAL A 1 78 ? -13.289 -14.422 -10.957 1.00 56.31 78 VAL A O 1
ATOM 633 N N . ILE A 1 79 ? -13.722 -14.840 -13.136 1.00 50.59 79 ILE A N 1
ATOM 634 C CA . ILE A 1 79 ? -14.692 -15.936 -12.979 1.00 50.59 79 ILE A CA 1
ATOM 635 C C . ILE A 1 79 ? -14.000 -17.198 -12.462 1.00 50.59 79 ILE A C 1
ATOM 637 O O . ILE A 1 79 ? -12.931 -17.542 -13.019 1.00 50.59 79 ILE A O 1
#

Sequence (79 aa):
TVFVRVLQMILVGFAQGLRHDIKTAEQCQDMCARNAIETFGFECKSLMFYNNDKECILNTEDHLDKPEMFINEDEELVI

Secondary structure (DSSP, 8-state):
-PPPP-SSEEETT-EEEEESS---HHHHHHIIIIIHHHHHSS---EEEEETTTTEEEEESS-TTT-GGGEEEGGG----

Organism: NCBI:txid358040

Radius of gyration: 12.02 Å; chains: 1; bounding box: 27×27×29 Å

pLDDT: mean 91.49, std 10.01, range [50.59, 97.56]

InterPro domains:
  IPR003609 PAN/Apple domain [PF00024] (3-71)
  IPR003609 PAN/Apple domain [PS50948] (1-79)
  IPR003609 PAN/Apple domain [SM00473] (1-75)

Foldseek 3Di:
DDDDDDPQKDFPDFFQDKDFPAQDVVSLVCCQCPPCCVPRVARFDDWDADNVRNMITTGNDDCVRCVVRTDGNVVPPDD